Protein AF-A0A251VPJ5-F1 (afdb_monomer)

Organism: Helianthus annuus (NCBI:txid4232)

InterPro domains:
  IPR052611 Plant receptor-like kinase with LysM domain-containing protein [PTHR45927] (8-162)
  IPR056561 NFP/LYK4/5, first LysM domain [PF23446] (47-104)
  IPR056562 LYK3/4/5, second LysM domain [PF23472] (108-148)

Secondary structure (DSSP, 8-state):
--HHHHHSSSS-------SS----S-TT--S--TTSS-B---SS--EEEEEEEEEPBTTB-SHHHHHHHHT--HHHHHHHHT-S-TT--PPTT-EEEEEEEEEEETTEEE-----PPPTT--HHHIIIIISTTSS-HHHHHHHTS-S------------SB-

Nearest PDB structures (foldseek):
  7au7-assembly1_A  TM=8.438E-01  e=1.217E-07  Medicago truncatula
  7bax-assembly1_A  TM=8.272E-01  e=3.073E-06  Lotus japonicus
  7vs7-assembly1_A  TM=7.011E-01  e=5.286E-02  Oryza sativa Japonica Group
  8rhi-assembly1_A  TM=7.133E-01  e=1.924E-01  Pseudomonas aeruginosa
  4rny-assembly1_A  TM=4.269E-01  e=6.292E+00  Helicobacter pylori 26695

Sequence (162 aa):
MIYIWFLFFVTSIYSTNGQAFYDPTSCRKDGDAPGTRYTCTNNTKISCPSFLIFRANPRFLTISAISALFGFPTDDLLRLNNIVSPLETLFVDREVFVPVRCSCSDGFFQTRFNYTITENTTVSEIACGVFGGLVKTITLLEENQHQEVVKISSNKTCPRRC

Foldseek 3Di:
DPVVVVVVVVPDPPPDDAPADADPDALADDDDDGRLFAFDDDPDWDKDKAKAWFFAAPQRQFLLSVCVQQVHDSVVQCVVLVHDDRPDGHDGRPTGIDIFTFTDDQRGTDGDGDDDDDPPQDLSCCCCVVRVPSHHSNRSCVVVVDDDHDDDDDDDDPHNHD

Structure (mmCIF, N/CA/C/O backbone):
data_AF-A0A251VPJ5-F1
#
_entry.id   AF-A0A251VPJ5-F1
#
loop_
_atom_site.group_PDB
_atom_site.id
_atom_site.type_symbol
_atom_site.label_atom_id
_atom_site.label_alt_id
_atom_site.label_comp_id
_atom_site.label_asym_id
_atom_site.label_entity_id
_atom_site.label_seq_id
_atom_site.pdbx_PDB_ins_code
_atom_site.Cartn_x
_atom_site.Cartn_y
_atom_site.Cartn_z
_atom_site.occupancy
_atom_site.B_iso_or_equiv
_atom_site.auth_seq_id
_atom_site.auth_comp_id
_atom_site.auth_asym_id
_atom_site.auth_atom_id
_atom_site.pdbx_PDB_model_num
ATOM 1 N N . MET A 1 1 ? -20.402 -49.702 -20.137 1.00 55.28 1 MET A N 1
ATOM 2 C CA . MET A 1 1 ? -20.681 -48.254 -19.998 1.00 55.28 1 MET A CA 1
ATOM 3 C C . MET A 1 1 ? -20.145 -47.718 -18.665 1.00 55.28 1 MET A C 1
ATOM 5 O O . MET A 1 1 ? -20.918 -47.275 -17.835 1.00 55.28 1 MET A O 1
ATOM 9 N N . ILE A 1 2 ? -18.827 -47.786 -18.436 1.00 56.09 2 ILE A N 1
ATOM 10 C CA . ILE A 1 2 ? -18.187 -47.316 -17.183 1.00 56.09 2 ILE A CA 1
ATOM 11 C C . ILE A 1 2 ? -16.874 -46.557 -17.460 1.00 56.09 2 ILE A C 1
ATOM 13 O O . ILE A 1 2 ? -16.529 -45.631 -16.738 1.00 56.09 2 ILE A O 1
ATOM 17 N N . TYR A 1 3 ? -16.202 -46.846 -18.579 1.00 52.84 3 TYR A N 1
ATOM 18 C CA . TYR A 1 3 ? -14.943 -46.193 -18.962 1.00 52.84 3 TYR A CA 1
ATOM 19 C C . TYR A 1 3 ? -15.082 -44.740 -19.450 1.00 52.84 3 TYR A C 1
ATOM 21 O O . TYR A 1 3 ? -14.110 -43.994 -19.412 1.00 52.84 3 TYR A O 1
ATOM 29 N N . ILE A 1 4 ? -16.279 -44.303 -19.861 1.00 54.31 4 ILE A N 1
ATOM 30 C CA . ILE A 1 4 ? -16.508 -42.920 -20.328 1.00 54.31 4 ILE A CA 1
ATOM 31 C C . ILE A 1 4 ? -16.582 -41.932 -19.147 1.00 54.31 4 ILE A C 1
ATOM 33 O O . ILE A 1 4 ? -16.247 -40.763 -19.302 1.00 54.31 4 ILE A O 1
ATOM 37 N N . TRP A 1 5 ? -16.928 -42.405 -17.944 1.00 50.94 5 TRP A N 1
ATOM 38 C CA . TRP A 1 5 ? -16.958 -41.573 -16.733 1.00 50.94 5 TRP A CA 1
ATOM 39 C C . TRP A 1 5 ? -15.564 -41.283 -16.156 1.00 50.94 5 TRP A C 1
ATOM 41 O O . TRP A 1 5 ? -15.380 -40.265 -15.496 1.00 50.94 5 TRP A O 1
ATOM 51 N N . PHE A 1 6 ? -14.563 -42.119 -16.451 1.00 49.84 6 PHE A N 1
ATOM 52 C CA . PHE A 1 6 ? -13.187 -41.896 -15.991 1.00 49.84 6 PHE A CA 1
ATOM 53 C C . PHE A 1 6 ? -12.452 -40.807 -16.785 1.00 49.84 6 PHE A C 1
ATOM 55 O O . PHE A 1 6 ? -11.570 -40.151 -16.240 1.00 49.84 6 PHE A O 1
ATOM 62 N N . LEU A 1 7 ? -12.831 -40.559 -18.044 1.00 50.09 7 LEU A N 1
ATOM 63 C CA . LEU A 1 7 ? -12.204 -39.524 -18.880 1.00 50.09 7 LEU A CA 1
ATOM 64 C C . LEU A 1 7 ? -12.619 -38.097 -18.488 1.00 50.09 7 LEU A C 1
ATOM 66 O O . LEU A 1 7 ? -11.852 -37.166 -18.708 1.00 50.09 7 LEU A O 1
ATOM 70 N N . PHE A 1 8 ? -13.780 -37.923 -17.851 1.00 50.53 8 PHE A N 1
ATOM 71 C CA . PHE A 1 8 ? -14.251 -36.610 -17.394 1.00 50.53 8 PHE A CA 1
ATOM 72 C C . PHE A 1 8 ? -13.600 -36.140 -16.085 1.00 50.53 8 PHE A C 1
ATOM 74 O O . PHE A 1 8 ? -13.608 -34.947 -15.796 1.00 50.53 8 PHE A O 1
ATOM 81 N N . PHE A 1 9 ? -13.003 -37.049 -15.307 1.00 48.75 9 PHE A N 1
ATOM 82 C CA . PHE A 1 9 ? -12.345 -36.709 -14.039 1.00 48.75 9 PHE A CA 1
ATOM 83 C C . PHE A 1 9 ? -10.882 -36.260 -14.205 1.00 48.75 9 PHE A C 1
ATOM 85 O O . PHE A 1 9 ? -10.291 -35.739 -13.263 1.00 48.75 9 PHE A O 1
ATOM 92 N N . VAL A 1 10 ? -10.288 -36.448 -15.392 1.00 54.56 10 VAL A N 1
ATOM 93 C CA . VAL A 1 10 ? -8.860 -36.166 -15.649 1.00 54.56 10 VAL A CA 1
ATOM 94 C C . VAL A 1 10 ? -8.634 -34.763 -16.229 1.00 54.56 10 VAL A C 1
ATOM 96 O O . VAL A 1 10 ? -7.541 -34.211 -16.130 1.00 54.56 10 VAL A O 1
ATOM 99 N N . THR A 1 11 ? -9.665 -34.124 -16.780 1.00 56.41 11 THR A N 1
ATOM 100 C CA . THR A 1 11 ? -9.564 -32.776 -17.350 1.00 56.41 11 THR A CA 1
ATOM 101 C C . THR A 1 11 ? -10.247 -31.771 -16.434 1.00 56.41 11 THR A C 1
ATOM 103 O O . THR A 1 11 ? -11.461 -31.627 -16.533 1.00 56.41 11 THR A O 1
ATOM 106 N N . SER A 1 12 ? -9.498 -31.107 -15.542 1.00 50.44 12 SER A N 1
ATOM 107 C CA . SER A 1 12 ? -9.719 -29.702 -15.100 1.00 50.44 12 SER A CA 1
ATOM 108 C C . SER A 1 12 ? -8.915 -29.294 -13.851 1.00 50.44 12 SER A C 1
ATOM 110 O O . SER A 1 12 ? -9.332 -28.400 -13.122 1.00 50.44 12 SER A O 1
ATOM 112 N N . ILE A 1 13 ? -7.727 -29.857 -13.600 1.00 56.28 13 ILE A N 1
ATOM 113 C CA . ILE A 1 13 ? -6.753 -29.164 -12.734 1.00 56.28 13 ILE A CA 1
ATOM 114 C C . ILE A 1 13 ? -5.943 -28.219 -13.626 1.00 56.28 13 ILE A C 1
ATOM 116 O O . ILE A 1 13 ? -4.763 -28.427 -13.892 1.00 56.28 13 ILE A O 1
ATOM 120 N N . TYR A 1 14 ? -6.609 -27.203 -14.177 1.00 54.06 14 TYR A N 1
ATOM 121 C CA . TYR A 1 14 ? -5.899 -26.084 -14.781 1.00 54.06 14 TYR A CA 1
ATOM 122 C C . TYR A 1 14 ? -5.387 -25.214 -13.638 1.00 54.06 14 TYR A C 1
ATOM 124 O O . TYR A 1 14 ? -6.167 -24.534 -12.973 1.00 54.06 14 TYR A O 1
ATOM 132 N N . SER A 1 15 ? -4.080 -25.249 -13.388 1.00 48.22 15 SER A N 1
ATOM 133 C CA . SER A 1 15 ? -3.440 -24.303 -12.478 1.00 48.22 15 SER A CA 1
ATOM 134 C C . SER A 1 15 ? -3.662 -22.890 -13.011 1.00 48.22 15 SER A C 1
ATOM 136 O O . SER A 1 15 ? -3.117 -22.508 -14.047 1.00 48.22 15 SER A O 1
ATOM 138 N N . THR A 1 16 ? -4.476 -22.101 -12.316 1.00 52.34 16 THR A N 1
ATOM 139 C CA . THR A 1 16 ? -4.590 -20.671 -12.586 1.00 52.34 16 THR A CA 1
ATOM 140 C C . THR A 1 16 ? -3.337 -20.003 -12.035 1.00 52.34 16 THR A C 1
ATOM 142 O O . THR A 1 16 ? -3.224 -19.786 -10.829 1.00 52.34 16 THR A O 1
ATOM 145 N N . ASN A 1 17 ? -2.366 -19.711 -12.897 1.00 52.12 17 ASN A N 1
ATOM 146 C CA . ASN A 1 17 ? -1.244 -18.867 -12.500 1.00 52.12 17 ASN A CA 1
ATOM 147 C C . ASN A 1 17 ? -1.758 -17.448 -12.218 1.00 52.12 17 ASN A C 1
ATOM 149 O O . ASN A 1 17 ? -2.672 -16.962 -12.891 1.00 52.12 17 ASN A O 1
ATOM 153 N N . GLY A 1 18 ? -1.181 -16.788 -11.210 1.00 53.41 18 GLY A N 1
ATOM 154 C CA . GLY A 1 18 ? -1.452 -15.376 -10.957 1.00 53.41 18 GLY A CA 1
ATOM 155 C C . GLY A 1 18 ? -1.151 -14.542 -12.205 1.00 53.41 18 GLY A C 1
ATOM 156 O O . GLY A 1 18 ? -0.220 -14.846 -12.947 1.00 53.41 18 GLY A O 1
ATOM 157 N N . GLN A 1 19 ? -1.942 -13.491 -12.442 1.00 59.72 19 GLN A N 1
ATOM 158 C CA . GLN A 1 19 ? -1.783 -12.624 -13.621 1.00 59.72 19 GLN A CA 1
ATOM 159 C C . GLN A 1 19 ? -0.415 -11.915 -13.667 1.00 59.72 19 GLN A C 1
ATOM 161 O O . GLN A 1 19 ? -0.016 -11.449 -14.729 1.00 59.72 19 GLN A O 1
ATOM 166 N N . ALA A 1 20 ? 0.301 -11.851 -12.540 1.00 64.94 20 ALA A N 1
ATOM 167 C CA . ALA A 1 20 ? 1.660 -11.339 -12.445 1.00 64.94 20 ALA A CA 1
ATOM 168 C C . ALA A 1 20 ? 2.435 -12.042 -11.317 1.00 64.94 20 ALA A C 1
ATOM 170 O O . ALA A 1 20 ? 1.851 -12.477 -10.321 1.00 64.94 20 ALA A O 1
ATOM 171 N N . PHE A 1 21 ? 3.753 -12.134 -11.490 1.00 74.00 21 PHE A N 1
ATOM 172 C CA . PHE A 1 21 ? 4.697 -12.558 -10.457 1.00 74.00 21 PHE A CA 1
ATOM 173 C C . PHE A 1 21 ? 4.821 -11.450 -9.401 1.00 74.00 21 PHE A C 1
ATOM 175 O O . PHE A 1 21 ? 4.929 -10.283 -9.766 1.00 74.00 21 PHE A O 1
ATOM 182 N N . TYR A 1 22 ? 4.793 -11.809 -8.117 1.00 76.12 22 TYR A N 1
ATOM 183 C CA . TYR A 1 22 ? 4.992 -10.884 -6.998 1.00 76.12 22 TYR A CA 1
ATOM 184 C C . TYR A 1 22 ? 6.373 -11.121 -6.399 1.00 76.12 22 TYR A C 1
ATOM 186 O O . TYR A 1 22 ? 6.733 -12.277 -6.177 1.00 76.12 22 TYR A O 1
ATOM 194 N N . ASP A 1 23 ? 7.122 -10.057 -6.112 1.00 85.75 23 ASP A N 1
ATOM 195 C CA . ASP A 1 23 ? 8.425 -10.179 -5.462 1.00 85.75 23 ASP A CA 1
ATOM 196 C C . ASP A 1 23 ? 8.253 -10.521 -3.965 1.00 85.75 23 ASP A C 1
ATOM 198 O O . ASP A 1 23 ? 7.876 -9.650 -3.174 1.00 85.75 23 ASP A O 1
ATOM 202 N N . PRO A 1 24 ? 8.572 -11.759 -3.529 1.00 85.75 24 PRO A N 1
ATOM 203 C CA . PRO A 1 24 ? 8.371 -12.188 -2.148 1.00 85.75 24 PRO A CA 1
ATOM 204 C C . PRO A 1 24 ? 9.436 -11.638 -1.189 1.00 85.75 24 PRO A C 1
ATOM 206 O O . PRO A 1 24 ? 9.381 -11.900 0.012 1.00 85.75 24 PRO A O 1
ATOM 209 N N . THR A 1 25 ? 10.453 -10.938 -1.696 1.00 88.62 25 THR A N 1
ATOM 210 C CA . THR A 1 25 ? 11.521 -10.405 -0.856 1.00 88.62 25 THR A CA 1
ATOM 211 C C . THR A 1 25 ? 11.028 -9.239 -0.005 1.00 88.62 25 THR A C 1
ATOM 213 O O . THR A 1 25 ? 10.039 -8.577 -0.320 1.00 88.62 25 THR A O 1
ATOM 216 N N . SER A 1 26 ? 11.746 -8.970 1.087 1.00 90.19 26 SER A N 1
ATOM 217 C CA . SER A 1 26 ? 11.431 -7.867 1.995 1.00 90.19 26 SER A CA 1
ATOM 218 C C . SER A 1 26 ? 11.240 -6.543 1.248 1.00 90.19 26 SER A C 1
ATOM 220 O O . SER A 1 26 ? 12.006 -6.211 0.345 1.00 90.19 26 SER A O 1
ATOM 222 N N . CYS A 1 27 ? 10.266 -5.747 1.684 1.00 89.38 27 CYS A N 1
ATOM 223 C CA . CYS A 1 27 ? 10.067 -4.363 1.243 1.00 89.38 27 CYS A CA 1
ATOM 224 C C . CYS A 1 27 ? 11.287 -3.466 1.514 1.00 89.38 27 CYS A C 1
ATOM 226 O O . CYS A 1 27 ? 11.436 -2.440 0.856 1.00 89.38 27 CYS A O 1
ATOM 228 N N . ARG A 1 28 ? 12.175 -3.868 2.442 1.00 91.94 28 ARG A N 1
ATOM 229 C CA . ARG A 1 28 ? 13.444 -3.185 2.742 1.00 91.94 28 ARG A CA 1
ATOM 230 C C . ARG A 1 28 ? 14.560 -3.503 1.755 1.00 91.94 28 ARG A C 1
ATOM 232 O O . ARG A 1 28 ? 15.589 -2.847 1.815 1.00 91.94 28 ARG A O 1
ATOM 239 N N . LYS A 1 29 ? 14.412 -4.560 0.954 1.00 85.19 29 LYS A N 1
ATOM 240 C CA . LYS A 1 29 ? 15.477 -5.022 0.071 1.00 85.19 29 LYS A CA 1
ATOM 241 C C . LYS A 1 29 ? 15.689 -3.998 -1.041 1.00 85.19 29 LYS A C 1
ATOM 243 O O . LYS A 1 29 ? 14.728 -3.583 -1.685 1.00 85.19 29 LYS A O 1
ATOM 248 N N . ASP A 1 30 ? 16.947 -3.634 -1.244 1.00 74.12 30 ASP A N 1
ATOM 249 C CA . ASP A 1 30 ? 17.358 -2.762 -2.336 1.00 74.12 30 ASP A CA 1
ATOM 250 C C . ASP A 1 30 ? 17.475 -3.543 -3.650 1.00 74.12 30 ASP A C 1
ATOM 252 O O . ASP A 1 30 ? 17.772 -4.744 -3.663 1.00 74.12 30 ASP A O 1
ATOM 256 N N . GLY A 1 31 ? 17.281 -2.826 -4.757 1.00 76.19 31 GLY A N 1
ATOM 257 C CA . GLY A 1 31 ? 17.344 -3.362 -6.112 1.00 76.19 31 GLY A CA 1
ATOM 258 C C . GLY A 1 31 ? 15.979 -3.762 -6.665 1.00 76.19 31 GLY A C 1
ATOM 259 O O . GLY A 1 31 ? 15.107 -4.253 -5.947 1.00 76.19 31 GLY A O 1
ATOM 260 N N . ASP A 1 32 ? 15.804 -3.537 -7.964 1.00 72.19 32 ASP A N 1
ATOM 261 C CA . ASP A 1 32 ? 14.607 -3.966 -8.673 1.00 72.19 32 ASP A CA 1
ATOM 262 C C . ASP A 1 32 ? 14.663 -5.476 -8.944 1.00 72.19 32 ASP A C 1
ATOM 264 O O . ASP A 1 32 ? 15.719 -6.054 -9.223 1.00 72.19 32 ASP A O 1
ATOM 268 N N . ALA A 1 33 ? 13.513 -6.125 -8.849 1.00 78.88 33 ALA A N 1
ATOM 269 C CA . ALA A 1 33 ? 13.353 -7.548 -9.083 1.00 78.88 33 ALA A CA 1
ATOM 270 C C . ALA A 1 33 ? 12.022 -7.775 -9.805 1.00 78.88 33 ALA A C 1
ATOM 272 O O . ALA A 1 33 ? 11.094 -6.970 -9.668 1.00 78.88 33 ALA A O 1
ATOM 273 N N . PRO A 1 34 ? 11.884 -8.870 -10.573 1.00 80.44 34 PRO A N 1
ATOM 274 C CA . PRO A 1 34 ? 10.599 -9.212 -11.161 1.00 80.44 34 PRO A CA 1
ATOM 275 C C . PRO A 1 34 ? 9.508 -9.202 -10.085 1.00 80.44 34 PRO A C 1
ATOM 277 O O . PRO A 1 34 ? 9.676 -9.808 -9.031 1.00 80.44 34 PRO A O 1
ATOM 280 N N . GLY A 1 35 ? 8.399 -8.508 -10.341 1.00 79.88 35 GLY A N 1
ATOM 281 C CA . GLY A 1 35 ? 7.277 -8.432 -9.403 1.00 79.88 35 GLY A CA 1
ATOM 282 C C . GLY A 1 35 ? 7.388 -7.381 -8.297 1.00 79.88 35 GLY A C 1
ATOM 283 O O . GLY A 1 35 ? 6.489 -7.329 -7.460 1.00 79.88 35 GLY A O 1
ATOM 284 N N . THR A 1 36 ? 8.427 -6.537 -8.290 1.00 83.62 36 THR A N 1
ATOM 285 C CA . THR A 1 36 ? 8.486 -5.333 -7.435 1.00 83.62 36 THR A CA 1
ATOM 286 C C . THR A 1 36 ? 7.431 -4.302 -7.837 1.00 83.62 36 THR A C 1
ATOM 288 O O . THR A 1 36 ? 6.869 -3.625 -6.980 1.00 83.62 36 THR A O 1
ATOM 291 N N . ARG A 1 37 ? 7.130 -4.206 -9.138 1.00 85.12 37 ARG A N 1
ATOM 292 C CA . ARG A 1 37 ? 6.094 -3.343 -9.719 1.00 85.12 37 ARG A CA 1
ATOM 293 C C . ARG A 1 37 ? 5.299 -4.103 -10.775 1.00 85.12 37 ARG A C 1
ATOM 295 O O . ARG A 1 37 ? 5.833 -4.978 -11.460 1.00 85.12 37 ARG A O 1
ATOM 302 N N . TYR A 1 38 ? 4.036 -3.731 -10.954 1.00 82.44 38 TYR A N 1
ATOM 303 C CA . TYR A 1 38 ? 3.218 -4.234 -12.056 1.00 82.44 38 TYR A CA 1
ATOM 304 C C . TYR A 1 38 ? 3.589 -3.509 -13.347 1.00 82.44 38 TYR A C 1
ATOM 306 O O . TYR A 1 38 ? 3.484 -2.290 -13.425 1.00 82.44 38 TYR A O 1
ATOM 314 N N . THR A 1 39 ? 4.011 -4.244 -14.372 1.00 81.00 39 THR A N 1
ATOM 315 C CA . THR A 1 39 ? 4.426 -3.661 -15.653 1.00 81.00 39 THR A CA 1
ATOM 316 C C . THR A 1 39 ? 3.239 -3.420 -16.587 1.00 81.00 39 THR A C 1
ATOM 318 O O . THR A 1 39 ? 2.219 -4.109 -16.528 1.00 81.00 39 THR A O 1
ATOM 321 N N . CYS A 1 40 ? 3.362 -2.431 -17.471 1.00 78.81 40 CYS A N 1
ATOM 322 C CA . CYS A 1 40 ? 2.345 -2.077 -18.456 1.00 78.81 40 CYS A CA 1
ATOM 323 C C . CYS A 1 40 ? 2.952 -1.640 -19.795 1.00 78.81 40 CYS A C 1
ATOM 325 O O . CYS A 1 40 ? 4.081 -1.159 -19.873 1.00 78.81 40 CYS A O 1
ATOM 327 N N . THR A 1 41 ? 2.172 -1.778 -20.872 1.00 68.31 41 THR A N 1
ATOM 328 C CA . THR A 1 41 ? 2.526 -1.298 -22.214 1.00 68.31 41 THR A CA 1
ATOM 329 C C . THR A 1 41 ? 1.628 -0.160 -22.682 1.00 68.31 41 THR A C 1
ATOM 331 O O . THR A 1 41 ? 0.408 -0.301 -22.637 1.00 68.31 41 THR A O 1
ATOM 334 N N . ASN A 1 42 ? 2.254 0.871 -23.271 1.00 62.31 42 ASN A N 1
ATOM 335 C CA . ASN A 1 42 ? 1.713 1.932 -24.145 1.00 62.31 42 ASN A CA 1
ATOM 336 C C . ASN A 1 42 ? 1.643 3.362 -23.554 1.00 62.31 42 ASN A C 1
ATOM 338 O O . ASN A 1 42 ? 1.232 3.571 -22.420 1.00 62.31 42 ASN A O 1
ATOM 342 N N . ASN A 1 43 ? 1.956 4.340 -24.422 1.00 50.34 43 ASN A N 1
ATOM 343 C CA . ASN A 1 43 ? 1.836 5.805 -24.291 1.00 50.34 43 ASN A CA 1
ATOM 344 C C . ASN A 1 43 ? 0.381 6.306 -24.161 1.00 50.34 43 ASN A C 1
ATOM 346 O O . ASN A 1 43 ? 0.125 7.509 -24.095 1.00 50.34 43 ASN A O 1
ATOM 350 N N . THR A 1 44 ? -0.599 5.406 -24.180 1.00 53.88 44 THR A N 1
ATOM 351 C CA . THR A 1 44 ? -1.992 5.737 -23.886 1.00 53.88 44 THR A CA 1
ATOM 352 C C . THR A 1 44 ? -2.188 5.701 -22.380 1.00 53.88 44 THR A C 1
ATOM 354 O O . THR A 1 44 ? -1.844 4.698 -21.763 1.00 53.88 44 THR A O 1
ATOM 357 N N . LYS A 1 45 ? -2.782 6.755 -21.805 1.00 64.44 45 LYS A N 1
ATOM 358 C CA . LYS A 1 45 ? -3.181 6.845 -20.389 1.00 64.44 45 LYS A CA 1
ATOM 359 C C . LYS A 1 45 ? -4.226 5.770 -20.043 1.00 64.44 45 LYS A C 1
ATOM 361 O O . LYS A 1 45 ? -5.407 6.068 -19.883 1.00 64.44 45 LYS A O 1
ATOM 366 N N . ILE A 1 46 ? -3.811 4.506 -19.977 1.00 77.12 46 ILE A N 1
ATOM 367 C CA . ILE A 1 46 ? -4.645 3.395 -19.529 1.00 77.12 46 ILE A CA 1
ATOM 368 C C . ILE A 1 46 ? -4.856 3.621 -18.040 1.00 77.12 46 ILE A C 1
ATOM 370 O O . ILE A 1 46 ? -3.915 3.521 -17.257 1.00 77.12 46 ILE A O 1
ATOM 374 N N . SER A 1 47 ? -6.087 3.965 -17.674 1.00 83.25 47 SER A N 1
ATOM 375 C CA . SER A 1 47 ? -6.544 4.044 -16.293 1.00 83.25 47 SER A CA 1
ATOM 376 C C . SER A 1 47 ? -7.685 3.061 -16.113 1.00 83.25 47 SER A C 1
ATOM 378 O O . SER A 1 47 ? -8.668 3.112 -16.855 1.00 83.25 47 SER A O 1
ATOM 380 N N . CYS A 1 48 ? -7.569 2.184 -15.124 1.00 85.06 48 CYS A N 1
ATOM 381 C CA . CYS A 1 48 ? -8.600 1.210 -14.814 1.00 85.06 48 CYS A CA 1
ATOM 382 C C . CYS A 1 48 ? -8.919 1.185 -13.312 1.00 85.06 48 CYS A C 1
ATOM 384 O O . CYS A 1 48 ? -8.032 1.427 -12.487 1.00 85.06 48 CYS A O 1
ATOM 386 N N . PRO A 1 49 ? -10.186 0.917 -12.945 1.00 88.38 49 PRO A N 1
ATOM 387 C CA . PRO A 1 49 ? -10.537 0.579 -11.573 1.00 88.38 49 PRO A CA 1
ATOM 388 C C . PRO A 1 49 ? -9.794 -0.686 -11.146 1.00 88.38 49 PRO A C 1
ATOM 390 O O . PRO A 1 49 ? -9.772 -1.677 -11.876 1.00 88.38 49 PRO A O 1
ATOM 393 N N . SER A 1 50 ? -9.193 -0.635 -9.968 1.00 88.25 50 SER A N 1
ATOM 394 C CA . SER A 1 50 ? -8.450 -1.728 -9.354 1.00 88.25 50 SER A CA 1
ATOM 395 C C . SER A 1 50 ? -8.577 -1.615 -7.833 1.00 88.25 50 SER A C 1
ATOM 397 O O . SER A 1 50 ? -9.333 -0.780 -7.327 1.00 88.25 50 SER A O 1
ATOM 399 N N . PHE A 1 51 ? -7.863 -2.448 -7.091 1.00 89.94 51 PHE A N 1
ATOM 400 C CA . PHE A 1 51 ? -7.800 -2.355 -5.638 1.00 89.94 51 PHE A CA 1
ATOM 401 C C . PHE A 1 51 ? -6.397 -2.665 -5.129 1.00 89.94 51 PHE A C 1
ATOM 403 O O . PHE A 1 51 ? -5.716 -3.520 -5.692 1.00 89.94 51 PHE A O 1
ATOM 410 N N . LEU A 1 52 ? -6.012 -2.004 -4.040 1.00 91.69 52 LEU A N 1
ATOM 411 C CA . LEU A 1 52 ? -4.905 -2.431 -3.188 1.00 91.69 52 LEU A CA 1
ATOM 412 C C . LEU A 1 52 ? -5.448 -3.400 -2.141 1.00 91.69 52 LEU A C 1
ATOM 414 O O . LEU A 1 52 ? -6.591 -3.264 -1.695 1.00 91.69 52 LEU A O 1
ATOM 418 N N . ILE A 1 53 ? -4.614 -4.342 -1.711 1.00 93.31 53 ILE A N 1
ATOM 419 C CA . ILE A 1 53 ? -4.895 -5.189 -0.549 1.00 93.31 53 ILE A CA 1
ATOM 420 C C . ILE A 1 53 ? -3.989 -4.729 0.587 1.00 93.31 53 ILE A C 1
ATOM 422 O O . ILE A 1 53 ? -2.858 -5.192 0.721 1.00 93.31 53 ILE A O 1
ATOM 426 N N . PHE A 1 54 ? -4.477 -3.792 1.394 1.00 95.38 54 PHE A N 1
ATOM 427 C CA . PHE A 1 54 ? -3.751 -3.339 2.570 1.00 95.38 54 PHE A CA 1
ATOM 428 C C . PHE A 1 54 ? -3.934 -4.338 3.709 1.00 95.38 54 PHE A C 1
ATOM 430 O O . PHE A 1 54 ? -5.055 -4.732 4.019 1.00 95.38 54 PHE A O 1
ATOM 437 N N . ARG A 1 55 ? -2.842 -4.745 4.351 1.00 96.00 55 ARG A N 1
ATOM 438 C CA . ARG A 1 55 ? -2.900 -5.576 5.555 1.00 96.00 55 ARG A CA 1
ATOM 439 C C . ARG A 1 55 ? -2.860 -4.680 6.779 1.00 96.00 55 ARG A C 1
ATOM 441 O O . ARG A 1 55 ? -1.894 -3.939 6.963 1.00 96.00 55 ARG A O 1
ATOM 448 N N . ALA A 1 56 ? -3.911 -4.751 7.594 1.00 97.25 56 ALA A N 1
ATOM 449 C CA . ALA A 1 56 ? -3.996 -4.007 8.841 1.00 97.25 56 ALA A CA 1
ATOM 450 C C . ALA A 1 56 ? -2.752 -4.278 9.693 1.00 97.25 56 ALA A C 1
ATOM 452 O O . ALA A 1 56 ? -2.363 -5.424 9.915 1.00 97.25 56 ALA A O 1
ATOM 453 N N . ASN A 1 57 ? -2.114 -3.215 10.162 1.00 95.38 57 ASN A N 1
ATOM 454 C CA . ASN A 1 57 ? -0.881 -3.297 10.933 1.00 95.38 57 ASN A CA 1
ATOM 455 C C . ASN A 1 57 ? -1.030 -2.485 12.226 1.00 95.38 57 ASN A C 1
ATOM 457 O O . ASN A 1 57 ? -1.979 -1.708 12.335 1.00 95.38 57 ASN A O 1
ATOM 461 N N . PRO A 1 58 ? -0.116 -2.613 13.205 1.00 94.88 58 PRO A N 1
ATOM 462 C CA . PRO A 1 58 ? -0.262 -1.953 14.503 1.00 94.88 58 PRO A CA 1
ATOM 463 C C . PRO A 1 58 ? -0.458 -0.427 14.464 1.00 94.88 58 PRO A C 1
ATOM 465 O O . PRO A 1 58 ? -0.934 0.138 15.443 1.00 94.88 58 PRO A O 1
ATOM 468 N N . ARG A 1 59 ? -0.112 0.251 13.359 1.00 92.88 59 ARG A N 1
ATOM 469 C CA . ARG A 1 59 ? -0.351 1.693 13.173 1.00 92.88 59 ARG A CA 1
ATOM 470 C C . ARG A 1 59 ? -1.724 2.011 12.582 1.00 92.88 59 ARG A C 1
ATOM 472 O O . ARG A 1 59 ? -2.246 3.094 12.821 1.00 92.88 59 ARG A O 1
ATOM 479 N N . PHE A 1 60 ? -2.305 1.085 11.823 1.00 96.88 60 PHE A N 1
ATOM 480 C CA . PHE A 1 60 ? -3.545 1.271 11.071 1.00 96.88 60 PHE A CA 1
ATOM 481 C C . PHE A 1 60 ? -4.481 0.076 11.297 1.00 96.88 60 PHE A C 1
ATOM 483 O O . PHE A 1 60 ? -4.620 -0.801 10.444 1.00 96.88 60 PHE A O 1
ATOM 490 N N . LEU A 1 61 ? -5.115 0.047 12.474 1.00 97.56 61 LEU A N 1
ATOM 491 C CA . LEU A 1 61 ? -6.023 -1.024 12.911 1.00 97.56 61 LEU A CA 1
ATOM 492 C C . LEU A 1 61 ? -7.509 -0.679 12.757 1.00 97.56 61 LEU A C 1
ATOM 494 O O . LEU A 1 61 ? -8.342 -1.422 13.249 1.00 97.56 61 LEU A O 1
ATOM 498 N N . THR A 1 62 ? -7.879 0.435 12.128 1.00 98.38 62 THR A N 1
ATOM 499 C CA . THR A 1 62 ? -9.292 0.815 11.956 1.00 98.38 62 THR A CA 1
ATOM 500 C C . THR A 1 62 ? -9.550 1.280 10.533 1.00 98.38 62 THR A C 1
ATOM 502 O O . THR A 1 62 ? -8.653 1.811 9.872 1.00 98.38 62 THR A O 1
ATOM 505 N N . ILE A 1 63 ? -10.789 1.127 10.054 1.00 98.25 63 ILE A N 1
ATOM 506 C CA . ILE A 1 63 ? -11.156 1.614 8.719 1.00 98.25 63 ILE A CA 1
ATOM 507 C C . ILE A 1 63 ? -10.999 3.127 8.628 1.00 98.25 63 ILE A C 1
ATOM 509 O O . ILE A 1 63 ? -10.495 3.602 7.620 1.00 98.25 63 ILE A O 1
ATOM 513 N N . SER A 1 64 ? -11.305 3.880 9.688 1.00 98.19 64 SER A N 1
ATOM 514 C CA . SER A 1 64 ? -11.063 5.326 9.709 1.00 98.19 64 SER A CA 1
ATOM 515 C C . SER A 1 64 ? -9.587 5.682 9.494 1.00 98.19 64 SER A C 1
ATOM 517 O O . SER A 1 64 ? -9.294 6.608 8.739 1.00 98.19 64 SER A O 1
ATOM 519 N N . ALA A 1 65 ? -8.655 4.966 10.133 1.00 97.69 65 ALA A N 1
ATOM 520 C CA . ALA A 1 65 ? -7.222 5.232 9.994 1.00 97.69 65 ALA A CA 1
ATOM 521 C C . ALA A 1 65 ? -6.701 4.847 8.600 1.00 97.69 65 ALA A C 1
ATOM 523 O O . ALA A 1 65 ? -5.939 5.598 7.995 1.00 97.69 65 ALA A O 1
ATOM 524 N N . ILE A 1 66 ? -7.147 3.706 8.066 1.00 97.75 66 ILE A N 1
ATOM 525 C CA . ILE A 1 66 ? -6.790 3.251 6.713 1.00 97.75 66 ILE A CA 1
ATOM 526 C C . ILE A 1 66 ? -7.366 4.206 5.657 1.00 97.75 66 ILE A C 1
ATOM 528 O O . ILE A 1 66 ? -6.677 4.580 4.711 1.00 97.75 66 ILE A O 1
ATOM 532 N N . SER A 1 67 ? -8.604 4.664 5.844 1.00 96.88 67 SER A N 1
ATOM 533 C CA . SER A 1 67 ? -9.248 5.638 4.961 1.00 96.88 67 SER A CA 1
ATOM 534 C C . SER A 1 67 ? -8.487 6.960 4.931 1.00 96.88 67 SER A C 1
ATOM 536 O O . SER A 1 67 ? -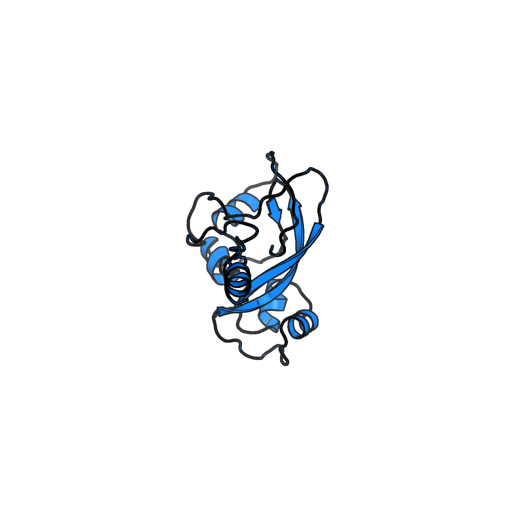8.272 7.513 3.855 1.00 96.88 67 SER A O 1
ATOM 538 N N . ALA A 1 68 ? -8.019 7.434 6.091 1.00 95.75 68 ALA A N 1
ATOM 539 C CA . ALA A 1 68 ? -7.184 8.627 6.187 1.00 95.75 68 ALA A CA 1
ATOM 540 C C . ALA A 1 68 ? -5.815 8.442 5.507 1.00 95.75 68 ALA A C 1
ATOM 542 O O . ALA A 1 68 ? -5.363 9.354 4.821 1.00 95.75 68 ALA A O 1
ATOM 543 N N . LEU A 1 69 ? -5.185 7.265 5.640 1.00 94.38 69 LEU A N 1
ATOM 544 C CA . LEU A 1 69 ? -3.898 6.956 5.004 1.00 94.38 69 LEU A CA 1
ATOM 545 C C . LEU A 1 69 ? -3.968 7.040 3.472 1.00 94.38 69 LEU A C 1
ATOM 547 O O . LEU A 1 69 ? -3.058 7.568 2.839 1.00 94.38 69 LEU A O 1
ATOM 551 N N . PHE A 1 70 ? -5.043 6.521 2.879 1.00 93.44 70 PHE A N 1
ATOM 552 C CA . PHE A 1 70 ? -5.206 6.471 1.424 1.00 93.44 70 PHE A CA 1
ATOM 553 C C . PHE A 1 70 ? -6.067 7.611 0.852 1.00 93.44 70 PHE A C 1
ATOM 555 O O . PHE A 1 70 ? -6.218 7.705 -0.365 1.00 93.44 70 PHE A O 1
ATOM 562 N N . GLY A 1 71 ? -6.615 8.486 1.701 1.00 91.75 71 GLY A N 1
ATOM 563 C CA . GLY A 1 71 ? -7.417 9.641 1.288 1.00 91.75 71 GLY A CA 1
ATOM 564 C C . GLY A 1 71 ? -8.795 9.289 0.717 1.00 91.75 71 GLY A C 1
ATOM 565 O O . GLY A 1 71 ? -9.279 9.985 -0.174 1.00 91.75 71 GLY A O 1
ATOM 566 N N . PHE A 1 72 ? -9.425 8.216 1.202 1.00 91.62 72 PHE A N 1
ATOM 567 C CA . PHE A 1 72 ? -10.753 7.786 0.748 1.00 91.62 72 PHE A CA 1
ATOM 568 C C . PHE A 1 72 ? -11.871 8.160 1.732 1.00 91.62 72 PHE A C 1
ATOM 570 O O . PHE A 1 72 ? -11.601 8.387 2.915 1.00 91.62 72 PHE A O 1
ATOM 577 N N . PRO A 1 73 ? -13.140 8.192 1.281 1.00 95.81 73 PRO A N 1
ATOM 578 C CA . PRO A 1 73 ? -14.291 8.266 2.174 1.00 95.81 73 PRO A CA 1
ATOM 579 C C . PRO A 1 73 ? -14.433 6.990 3.013 1.00 95.81 73 PRO A C 1
ATOM 581 O O . PRO A 1 73 ? -14.495 5.881 2.478 1.00 95.81 73 PRO A O 1
ATOM 584 N N . THR A 1 74 ? -14.546 7.151 4.330 1.00 97.62 74 THR A N 1
ATOM 585 C CA . THR A 1 74 ? -14.646 6.032 5.279 1.00 97.62 74 THR A CA 1
ATOM 586 C C . THR A 1 74 ? -15.829 5.108 4.971 1.00 97.62 74 THR A C 1
ATOM 588 O O . THR A 1 74 ? -15.673 3.889 5.009 1.00 97.62 74 THR A O 1
ATOM 591 N N . ASP A 1 75 ? -16.984 5.664 4.593 1.00 97.44 75 ASP A N 1
ATOM 592 C CA . ASP A 1 75 ? -18.200 4.896 4.285 1.00 97.44 75 ASP A CA 1
ATOM 593 C C . ASP A 1 75 ? -18.049 3.992 3.052 1.00 97.44 75 ASP A C 1
ATOM 595 O O . ASP A 1 75 ? -18.621 2.897 3.001 1.00 97.44 75 ASP A O 1
ATOM 599 N N . ASP A 1 76 ? -17.248 4.411 2.066 1.00 95.75 76 ASP A N 1
ATOM 600 C CA . ASP A 1 76 ? -16.948 3.587 0.895 1.00 95.75 76 ASP A CA 1
ATOM 601 C C . ASP A 1 76 ? -16.090 2.382 1.280 1.00 95.75 76 ASP A C 1
ATOM 603 O O . ASP A 1 76 ? -16.372 1.262 0.845 1.00 95.75 76 ASP A O 1
ATOM 607 N N . LEU A 1 77 ? -15.088 2.582 2.144 1.00 97.31 77 LEU A N 1
ATOM 608 C CA . LEU A 1 77 ? -14.254 1.488 2.642 1.00 97.31 77 LEU A CA 1
ATOM 609 C C . LEU A 1 77 ? -15.040 0.544 3.556 1.00 97.31 77 LEU A C 1
ATOM 611 O O . LEU A 1 77 ? -14.855 -0.668 3.445 1.00 97.31 77 LEU A O 1
ATOM 615 N N . LEU A 1 78 ? -15.924 1.061 4.416 1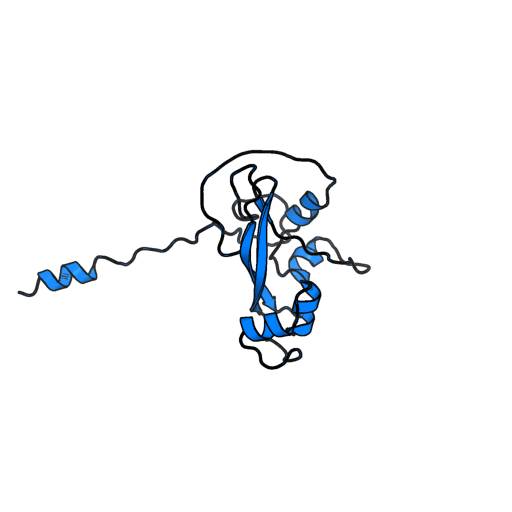.00 98.06 78 LEU A N 1
ATOM 616 C CA . LEU A 1 78 ? -16.794 0.246 5.273 1.00 98.06 78 LEU A CA 1
ATOM 617 C C . LEU A 1 78 ? -17.660 -0.700 4.438 1.00 98.06 78 LEU A C 1
ATOM 619 O O . LEU A 1 78 ? -17.641 -1.915 4.651 1.00 98.06 78 LEU A O 1
ATOM 623 N N . ARG A 1 79 ? -18.357 -0.152 3.434 1.00 97.44 79 ARG A N 1
ATOM 624 C CA . ARG A 1 79 ? -19.200 -0.929 2.517 1.00 97.44 79 ARG A CA 1
ATOM 625 C C . ARG A 1 79 ? -18.401 -1.945 1.709 1.00 97.44 79 ARG A C 1
ATOM 627 O O . ARG A 1 79 ? -18.831 -3.087 1.597 1.00 97.44 79 ARG A O 1
ATOM 634 N N . LEU A 1 80 ? -17.255 -1.549 1.151 1.00 96.88 80 LEU A N 1
ATOM 635 C CA . LEU A 1 80 ? -16.430 -2.438 0.327 1.00 96.88 80 LEU A CA 1
ATOM 636 C C . LEU A 1 80 ? -15.868 -3.624 1.126 1.00 96.88 80 LEU A C 1
ATOM 638 O O . LEU A 1 80 ? -15.718 -4.714 0.580 1.00 96.88 80 LEU A O 1
ATOM 642 N N . ASN A 1 81 ? -15.571 -3.417 2.410 1.00 97.25 81 ASN A N 1
ATOM 643 C CA . ASN A 1 81 ? -14.926 -4.410 3.270 1.00 97.25 81 ASN A CA 1
ATOM 644 C C . ASN A 1 81 ? -15.890 -5.144 4.214 1.00 97.25 81 ASN A C 1
ATOM 646 O O . ASN A 1 81 ? -15.435 -5.946 5.032 1.00 97.25 81 ASN A O 1
ATOM 650 N N . ASN A 1 82 ? -17.201 -4.893 4.103 1.00 97.38 82 ASN A N 1
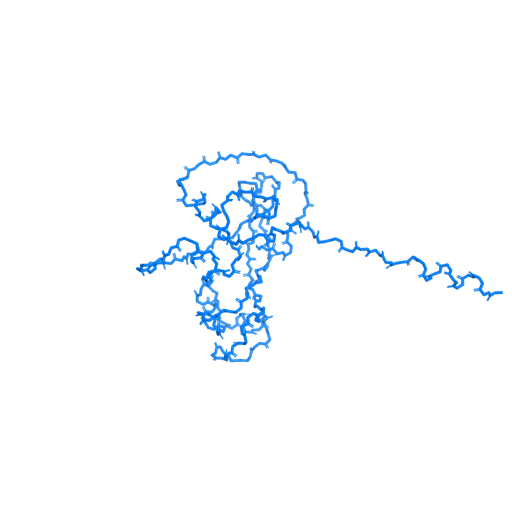ATOM 651 C CA . ASN A 1 82 ? -18.239 -5.441 4.984 1.00 97.38 82 ASN A CA 1
ATOM 652 C C . ASN A 1 82 ? -17.933 -5.207 6.475 1.00 97.38 82 ASN A C 1
ATOM 654 O O . ASN A 1 82 ? -17.976 -6.132 7.286 1.00 97.38 82 ASN A O 1
ATOM 658 N N . ILE A 1 83 ? -17.580 -3.970 6.830 1.00 97.19 83 ILE A N 1
ATOM 659 C CA . ILE A 1 83 ? -17.304 -3.547 8.209 1.00 97.19 83 ILE A CA 1
ATOM 660 C C . ILE A 1 83 ? -18.371 -2.550 8.629 1.00 97.19 83 ILE A C 1
ATOM 662 O O . ILE A 1 83 ? -18.759 -1.685 7.848 1.00 97.19 83 ILE A O 1
ATOM 666 N N . VAL A 1 84 ? -18.853 -2.681 9.863 1.00 96.38 84 VAL A N 1
ATOM 667 C CA . VAL A 1 84 ? -19.973 -1.874 10.359 1.00 96.38 84 VAL A CA 1
ATOM 668 C C . VAL A 1 84 ? -19.485 -0.568 10.974 1.00 96.38 84 VAL A C 1
ATOM 670 O O . VAL A 1 84 ? -20.068 0.482 10.722 1.00 96.38 84 VAL A O 1
ATOM 673 N N . SER A 1 85 ? -18.421 -0.620 11.782 1.00 97.56 85 SER A N 1
ATOM 674 C CA . SER A 1 85 ? -17.940 0.544 12.527 1.00 97.56 85 SER A CA 1
ATOM 675 C C . SER A 1 85 ? -16.584 1.038 12.012 1.00 97.56 85 SER A C 1
ATOM 677 O O . SER A 1 85 ? -15.647 0.248 11.887 1.00 97.56 85 SER A O 1
ATOM 67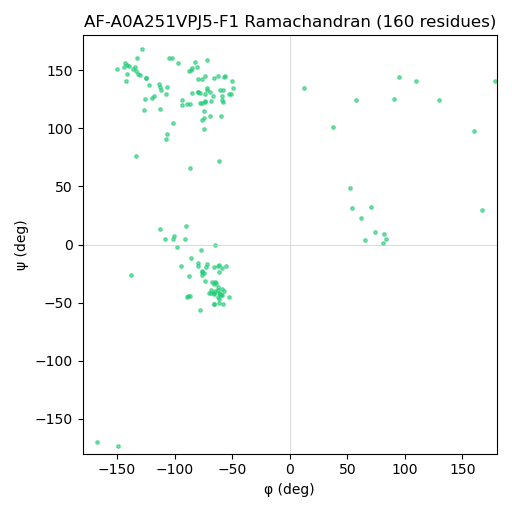9 N N . PRO A 1 86 ? -16.418 2.355 11.783 1.00 97.62 86 PRO A N 1
ATOM 680 C CA . PRO A 1 86 ? -15.151 2.940 11.338 1.00 97.62 86 PRO A CA 1
ATOM 681 C C . PRO A 1 86 ? -14.031 2.838 12.376 1.00 97.62 86 PRO A C 1
ATOM 683 O O . PRO A 1 86 ? -12.859 2.952 12.014 1.00 97.62 86 PRO A O 1
ATOM 686 N N . LEU A 1 87 ? -14.388 2.629 13.645 1.00 98.19 87 LEU A N 1
ATOM 687 C CA . LEU A 1 87 ? -13.474 2.527 14.783 1.00 98.19 87 LEU A CA 1
ATOM 688 C C . LEU A 1 87 ? -13.357 1.093 15.319 1.00 98.19 87 LEU A C 1
ATOM 690 O O . LEU A 1 87 ? -12.704 0.885 16.337 1.00 98.19 87 LEU A O 1
ATOM 694 N N . GLU A 1 88 ? -13.987 0.111 14.664 1.00 97.06 88 GLU A N 1
ATOM 695 C CA . GLU A 1 88 ? -13.771 -1.300 14.988 1.00 97.06 88 GLU A CA 1
ATOM 696 C C . GLU A 1 88 ? -12.288 -1.646 14.825 1.00 97.06 88 GLU A C 1
ATOM 698 O O . GLU A 1 88 ? -11.691 -1.387 13.775 1.00 97.06 88 GLU A O 1
ATOM 703 N N . THR A 1 89 ? -11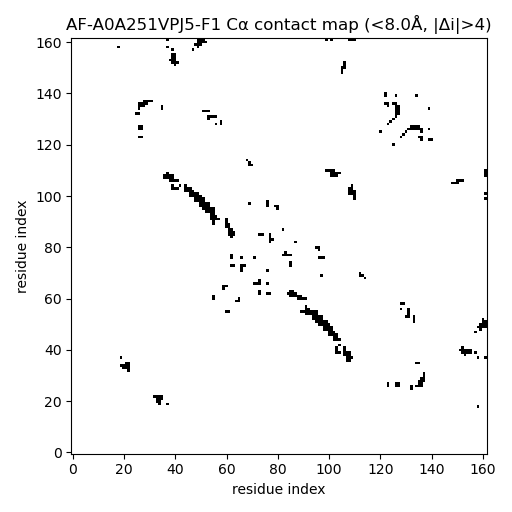.700 -2.235 15.866 1.00 98.06 89 THR A N 1
ATOM 704 C CA . THR A 1 89 ? -10.311 -2.691 15.838 1.00 98.06 89 THR A CA 1
ATOM 705 C C . THR A 1 89 ? -10.198 -3.955 14.996 1.00 98.06 89 THR A C 1
ATOM 707 O O . THR A 1 89 ? -10.714 -5.013 15.353 1.00 98.06 89 THR A O 1
ATOM 710 N N . LEU A 1 90 ? -9.484 -3.848 13.883 1.00 98.06 90 LEU A N 1
ATOM 711 C CA . LEU A 1 90 ? -9.146 -4.948 12.999 1.00 98.06 90 LEU A CA 1
ATOM 712 C C . LEU A 1 90 ? -8.063 -5.829 13.625 1.00 98.06 90 LEU A C 1
ATOM 714 O O . LEU A 1 90 ? -7.140 -5.334 14.273 1.00 98.06 90 LEU A O 1
ATOM 718 N N . PHE A 1 91 ? -8.132 -7.138 13.379 1.00 97.81 91 PHE A N 1
ATOM 719 C CA . PHE A 1 91 ? -6.992 -8.016 13.637 1.00 97.81 91 PHE A CA 1
ATOM 720 C C . PHE A 1 91 ? -5.806 -7.613 12.754 1.00 97.81 91 PHE A C 1
ATOM 722 O O . PHE A 1 91 ? -5.992 -7.210 11.604 1.00 97.81 91 PHE A O 1
ATOM 729 N N . VAL A 1 92 ? -4.588 -7.751 13.281 1.00 96.94 92 VAL A N 1
ATOM 730 C CA . VAL A 1 92 ? -3.364 -7.600 12.482 1.00 96.94 92 VAL A CA 1
ATOM 731 C C . VAL A 1 92 ? -3.407 -8.585 11.311 1.00 96.94 92 VAL A C 1
ATOM 733 O O . VAL A 1 92 ? -3.954 -9.679 11.433 1.00 96.94 92 VAL A O 1
ATOM 736 N N . ASP A 1 93 ? -2.882 -8.158 10.167 1.00 96.00 93 ASP A N 1
ATOM 737 C CA . ASP A 1 93 ? -2.909 -8.854 8.881 1.00 96.00 93 ASP A CA 1
ATOM 738 C C . ASP A 1 93 ? -4.298 -9.039 8.256 1.00 96.00 93 ASP A C 1
ATOM 740 O O . ASP A 1 93 ? -4.403 -9.599 7.162 1.00 96.00 93 ASP A O 1
ATOM 744 N N . ARG A 1 94 ? -5.367 -8.502 8.869 1.00 97.06 94 ARG A N 1
ATOM 745 C CA . ARG A 1 94 ? -6.674 -8.428 8.209 1.00 97.06 94 ARG A CA 1
ATOM 746 C C . ARG A 1 94 ? -6.535 -7.646 6.904 1.00 97.06 94 ARG A C 1
ATOM 748 O O . ARG A 1 94 ? -6.120 -6.487 6.905 1.00 97.06 94 ARG A O 1
ATOM 755 N N . GLU A 1 95 ? -6.919 -8.281 5.804 1.00 97.12 95 GLU A N 1
ATOM 756 C CA . GLU A 1 95 ? -6.933 -7.658 4.485 1.00 97.12 95 GLU A CA 1
ATOM 757 C C . GLU A 1 95 ? -8.064 -6.626 4.384 1.00 97.12 95 GLU A C 1
ATOM 759 O O . GLU A 1 95 ? -9.211 -6.885 4.757 1.00 97.12 95 GLU A O 1
ATOM 764 N N . VAL A 1 96 ? -7.715 -5.453 3.866 1.00 97.06 96 VAL A N 1
ATOM 765 C CA . VAL A 1 96 ? -8.609 -4.335 3.586 1.00 97.06 96 VAL A CA 1
ATOM 766 C C . VAL A 1 96 ? -8.421 -3.940 2.128 1.00 97.06 96 VAL A C 1
ATOM 768 O O . VAL A 1 96 ? -7.350 -3.502 1.706 1.00 97.06 96 VAL A O 1
ATOM 771 N N . PHE A 1 97 ? -9.482 -4.109 1.351 1.00 96.00 97 PHE A N 1
ATOM 772 C CA . PHE A 1 97 ? -9.565 -3.678 -0.031 1.00 96.00 97 PHE A CA 1
ATOM 773 C C . PHE A 1 97 ? -9.717 -2.162 -0.076 1.00 96.00 97 PHE A C 1
ATOM 775 O O . PHE A 1 97 ? -10.668 -1.602 0.475 1.00 96.00 97 PHE A O 1
ATOM 782 N N . VAL A 1 98 ? -8.788 -1.502 -0.758 1.00 95.00 98 VAL A N 1
ATOM 783 C CA . VAL A 1 98 ? -8.823 -0.057 -0.990 1.00 95.00 98 VAL A CA 1
ATOM 784 C C . VAL A 1 98 ? -9.037 0.165 -2.485 1.00 95.00 98 VAL A C 1
ATOM 786 O O . VAL A 1 98 ? -8.188 -0.256 -3.274 1.00 95.00 98 VAL A O 1
ATOM 789 N N . PRO A 1 99 ? -10.157 0.773 -2.911 1.00 93.38 99 PRO A N 1
ATOM 790 C CA . PRO A 1 99 ? -10.460 0.936 -4.326 1.00 93.38 99 PRO A CA 1
ATOM 791 C C . PRO A 1 99 ? -9.557 2.014 -4.916 1.00 93.38 99 PRO A C 1
ATOM 793 O O . PRO A 1 99 ? -9.489 3.113 -4.391 1.00 93.38 99 PRO A O 1
ATOM 796 N N . VAL A 1 100 ? -8.880 1.741 -6.026 1.00 89.56 100 VAL A N 1
ATOM 797 C CA . VAL A 1 100 ? -7.960 2.705 -6.646 1.00 89.56 100 VAL A CA 1
ATOM 798 C C . VAL A 1 100 ? -8.197 2.814 -8.140 1.00 89.56 100 VAL A C 1
ATOM 800 O O . VAL A 1 100 ? -8.758 1.923 -8.780 1.00 89.56 100 VAL A O 1
ATOM 803 N N . ARG A 1 101 ? -7.728 3.915 -8.728 1.00 87.56 101 ARG A N 1
ATOM 804 C CA . ARG A 1 101 ? -7.535 3.993 -10.175 1.00 87.56 101 ARG A CA 1
ATOM 805 C C . ARG A 1 101 ? -6.063 3.798 -10.464 1.00 87.56 101 ARG A C 1
ATOM 807 O O . ARG A 1 101 ? -5.263 4.705 -10.267 1.00 87.56 101 ARG A O 1
ATOM 814 N N . CYS A 1 102 ? -5.732 2.618 -10.957 1.00 86.62 102 CYS A N 1
ATOM 815 C CA . CYS A 1 102 ? -4.383 2.319 -11.388 1.00 86.62 102 CYS A CA 1
ATOM 816 C C . CYS A 1 102 ? -4.179 2.910 -12.785 1.00 86.62 102 CYS A C 1
ATOM 818 O O . CYS A 1 102 ? -5.027 2.733 -13.666 1.00 86.62 102 CYS A O 1
ATOM 820 N N . SER A 1 103 ? -3.088 3.642 -12.986 1.00 86.06 103 SER A N 1
ATOM 821 C CA . SER A 1 103 ? -2.724 4.244 -14.268 1.00 86.06 103 SER A CA 1
ATOM 822 C C . SER A 1 103 ? -1.358 3.762 -14.722 1.00 86.06 103 SER A C 1
ATOM 824 O O . SER A 1 103 ? -0.442 3.680 -13.916 1.00 86.06 103 SER A O 1
ATOM 826 N N . CYS A 1 104 ? -1.222 3.451 -16.006 1.00 84.00 104 CYS A N 1
ATOM 827 C CA . CYS A 1 104 ? 0.073 3.130 -16.596 1.00 84.00 104 CYS A CA 1
ATOM 828 C C . CYS A 1 104 ? 0.885 4.418 -16.813 1.00 84.00 104 CYS A C 1
ATOM 830 O O . CYS A 1 104 ? 0.423 5.317 -17.521 1.00 84.00 104 CYS A O 1
ATOM 832 N N . SER A 1 105 ? 2.072 4.495 -16.215 1.00 79.62 105 SER A N 1
ATOM 833 C CA . SER A 1 105 ? 3.073 5.549 -16.418 1.00 79.62 105 SER A CA 1
ATOM 834 C C . SER A 1 105 ? 4.454 4.917 -16.394 1.00 79.62 105 SER A C 1
ATOM 836 O O . SER A 1 105 ? 4.684 4.004 -15.612 1.00 79.62 105 SER A O 1
ATOM 838 N N . ASP A 1 106 ? 5.360 5.372 -17.256 1.00 78.69 106 ASP A N 1
ATOM 839 C CA . ASP A 1 106 ? 6.776 4.965 -17.209 1.00 78.69 106 ASP A CA 1
ATOM 840 C C . ASP A 1 106 ? 6.994 3.437 -17.225 1.00 78.69 106 ASP A C 1
ATOM 842 O O . ASP A 1 106 ? 7.938 2.902 -16.657 1.00 78.69 106 ASP A O 1
ATOM 846 N N . GLY A 1 107 ? 6.092 2.708 -17.896 1.00 79.06 107 GLY A N 1
ATOM 847 C CA . GLY A 1 107 ? 6.146 1.246 -18.002 1.00 79.06 107 GLY A CA 1
ATOM 848 C C . GLY A 1 107 ? 5.590 0.488 -16.795 1.00 79.06 107 GLY A C 1
ATOM 849 O O . GLY A 1 107 ? 5.560 -0.745 -16.832 1.00 79.06 107 GLY A O 1
ATOM 850 N N . PHE A 1 108 ? 5.082 1.187 -15.777 1.00 82.62 108 PHE A N 1
ATOM 851 C CA . PHE A 1 108 ? 4.492 0.591 -14.586 1.00 82.62 108 PHE A CA 1
ATOM 852 C C . PHE A 1 108 ? 3.070 1.087 -14.317 1.00 82.62 108 PHE A C 1
ATOM 854 O O . PHE A 1 108 ? 2.691 2.236 -14.542 1.00 82.62 108 PHE A O 1
ATOM 861 N N . PHE A 1 109 ? 2.240 0.177 -13.833 1.00 85.62 109 PHE A N 1
ATOM 862 C CA . PHE A 1 109 ? 0.954 0.503 -13.252 1.00 85.62 109 PHE A CA 1
ATOM 863 C C . PHE A 1 109 ? 1.181 1.132 -11.879 1.00 85.62 109 PHE A C 1
ATOM 865 O O . PHE A 1 109 ? 1.805 0.529 -11.010 1.00 85.62 109 PHE A O 1
ATOM 872 N N . GLN A 1 110 ? 0.661 2.341 -11.697 1.00 85.12 110 GLN A N 1
ATOM 873 C CA . GLN A 1 110 ? 0.831 3.113 -10.479 1.00 85.12 110 GLN A CA 1
ATOM 874 C C . GLN A 1 110 ? -0.442 3.845 -10.064 1.00 85.12 110 GLN A C 1
ATOM 876 O O . GLN A 1 110 ? -1.282 4.234 -10.884 1.00 85.12 110 GLN A O 1
ATOM 881 N N . THR A 1 111 ? -0.540 4.083 -8.764 1.00 88.12 111 THR A N 1
ATOM 882 C CA . THR A 1 111 ? -1.490 4.992 -8.128 1.00 88.12 111 THR A CA 1
ATOM 883 C C . THR A 1 111 ? -0.706 5.900 -7.186 1.00 88.12 111 THR A C 1
ATOM 885 O O . THR A 1 111 ? 0.302 5.483 -6.620 1.00 88.12 111 THR A O 1
ATOM 888 N N . ARG A 1 112 ? -1.137 7.153 -7.039 1.00 85.94 112 ARG A N 1
ATOM 889 C CA . ARG A 1 112 ? -0.423 8.151 -6.235 1.00 85.94 112 ARG A CA 1
ATOM 890 C C . ARG A 1 112 ? -1.181 8.428 -4.948 1.00 85.94 112 ARG A C 1
ATOM 892 O O . ARG A 1 112 ? -2.369 8.735 -4.993 1.00 85.94 112 ARG A O 1
ATOM 899 N N . PHE A 1 113 ? -0.463 8.365 -3.834 1.00 85.50 113 PHE A N 1
ATOM 900 C CA . PHE A 1 113 ? -0.936 8.787 -2.521 1.00 85.50 113 PHE A CA 1
ATOM 901 C C . PHE A 1 113 ? 0.035 9.800 -1.952 1.00 85.50 113 PHE A C 1
ATOM 903 O O . PHE A 1 113 ? 1.247 9.671 -2.119 1.00 85.50 113 PHE A O 1
ATOM 910 N N . ASN A 1 114 ? -0.508 10.787 -1.254 1.00 83.81 114 ASN A N 1
ATOM 911 C CA . ASN A 1 114 ? 0.302 11.753 -0.539 1.00 83.81 114 ASN A CA 1
ATOM 912 C C . ASN A 1 114 ? 0.469 11.258 0.893 1.00 83.81 114 ASN A C 1
ATOM 914 O O . ASN A 1 114 ? -0.518 11.028 1.587 1.00 83.81 114 ASN A O 1
ATOM 918 N N . TYR A 1 115 ? 1.715 11.118 1.330 1.00 84.81 115 TYR A N 1
ATOM 919 C CA . TYR A 1 115 ? 2.045 10.786 2.707 1.00 84.81 115 TYR A CA 1
ATOM 920 C C . TYR A 1 115 ? 3.018 11.823 3.257 1.00 84.81 115 TYR A C 1
ATOM 922 O O . TYR A 1 115 ? 4.073 12.070 2.672 1.00 84.81 115 TYR A O 1
ATOM 930 N N . THR A 1 116 ? 2.655 12.435 4.381 1.00 83.19 116 THR A N 1
ATOM 931 C CA . THR A 1 116 ? 3.502 13.419 5.054 1.00 83.19 116 THR A CA 1
ATOM 932 C C . THR A 1 116 ? 4.456 12.697 5.991 1.00 83.19 116 THR A C 1
ATOM 934 O O . THR A 1 116 ? 4.025 12.006 6.913 1.00 83.19 116 THR A O 1
ATOM 937 N N . ILE A 1 117 ? 5.755 12.874 5.762 1.00 81.50 117 ILE A N 1
ATOM 938 C CA . ILE A 1 117 ? 6.798 12.280 6.595 1.00 81.50 117 ILE A CA 1
ATOM 939 C C . ILE A 1 117 ? 6.770 12.947 7.973 1.00 81.50 117 ILE A C 1
ATOM 941 O O . ILE A 1 117 ? 6.898 14.164 8.087 1.00 81.50 117 ILE A O 1
ATOM 945 N N . THR A 1 118 ? 6.617 12.142 9.020 1.00 79.50 118 THR A N 1
ATOM 946 C CA . THR A 1 118 ? 6.795 12.575 10.410 1.00 79.50 118 THR A CA 1
ATOM 947 C C . THR A 1 118 ? 8.266 12.485 10.815 1.00 79.50 118 THR A C 1
ATOM 949 O O . THR A 1 118 ? 8.995 11.625 10.305 1.00 79.50 118 THR A O 1
ATOM 952 N N . GLU A 1 119 ? 8.711 13.345 11.738 1.00 66.75 119 GLU A N 1
ATOM 953 C CA . GLU A 1 119 ? 10.090 13.340 12.249 1.00 66.75 119 GLU A CA 1
ATOM 954 C C . GLU A 1 119 ? 10.517 11.918 12.673 1.00 66.75 119 GLU A C 1
ATOM 956 O O . GLU A 1 119 ? 9.752 11.192 13.307 1.00 66.75 119 GLU A O 1
ATOM 961 N N . ASN A 1 120 ? 11.730 11.507 12.283 1.00 78.12 120 ASN A N 1
ATOM 962 C CA . ASN A 1 120 ? 12.342 10.185 12.523 1.00 78.12 120 ASN A CA 1
ATOM 963 C C . ASN A 1 120 ? 11.815 8.985 11.705 1.00 78.12 120 ASN A C 1
ATOM 965 O O . ASN A 1 120 ? 12.197 7.848 11.990 1.00 78.12 120 ASN A O 1
ATOM 969 N N . THR A 1 121 ? 11.000 9.187 10.666 1.00 81.25 121 THR A N 1
ATOM 970 C CA . THR A 1 121 ? 10.536 8.072 9.812 1.00 81.25 121 THR A CA 1
ATOM 971 C C . THR A 1 121 ? 11.504 7.822 8.651 1.00 81.25 121 THR A C 1
ATOM 973 O O . THR A 1 121 ? 11.736 8.710 7.834 1.00 81.25 121 THR A O 1
ATOM 976 N N . THR A 1 122 ? 12.067 6.615 8.543 1.00 90.62 122 THR A N 1
ATOM 977 C CA . THR A 1 122 ? 12.927 6.231 7.406 1.00 90.62 122 THR A CA 1
ATOM 978 C C . THR A 1 122 ? 12.093 5.794 6.196 1.00 90.62 122 THR A C 1
ATOM 980 O O . THR A 1 122 ? 10.963 5.334 6.350 1.00 90.62 122 THR A O 1
ATOM 983 N N . VAL A 1 123 ? 12.650 5.855 4.978 1.00 89.56 123 VAL A N 1
ATOM 984 C CA . VAL A 1 123 ? 11.946 5.409 3.751 1.00 89.56 123 VAL A CA 1
ATOM 985 C C . VAL A 1 123 ? 11.529 3.937 3.833 1.00 89.56 123 VAL A C 1
ATOM 987 O O . VAL A 1 123 ? 10.429 3.575 3.424 1.00 89.56 123 VAL A O 1
ATOM 990 N N . SER A 1 124 ? 12.370 3.085 4.422 1.00 91.19 124 SER A N 1
ATOM 991 C CA . SER A 1 124 ? 12.045 1.672 4.630 1.00 91.19 124 SER A CA 1
ATOM 992 C C . SER A 1 124 ? 10.910 1.471 5.634 1.00 91.19 124 SER A C 1
ATOM 994 O O . SER A 1 124 ? 10.114 0.546 5.485 1.00 91.19 124 SER A O 1
ATOM 996 N N . GLU A 1 125 ? 10.793 2.348 6.630 1.00 91.75 125 GLU A N 1
ATOM 997 C CA . GLU A 1 125 ? 9.691 2.331 7.585 1.00 91.75 125 GLU A CA 1
ATOM 998 C C . GLU A 1 125 ? 8.379 2.827 6.964 1.00 91.75 125 GLU A C 1
ATOM 1000 O O . GLU A 1 125 ? 7.308 2.318 7.297 1.00 91.75 125 GLU A O 1
ATOM 1005 N N . ILE A 1 126 ? 8.455 3.745 5.997 1.00 91.62 126 ILE A N 1
ATOM 1006 C CA . ILE A 1 126 ? 7.312 4.134 5.165 1.00 91.62 126 ILE A CA 1
ATOM 1007 C C . ILE A 1 126 ? 6.875 2.946 4.293 1.00 91.62 126 ILE A C 1
ATOM 1009 O O . ILE A 1 126 ? 5.711 2.552 4.320 1.00 91.62 126 ILE A O 1
ATOM 1013 N N . ALA A 1 127 ? 7.803 2.313 3.575 1.00 91.50 127 ALA A N 1
ATOM 1014 C CA . ALA A 1 127 ? 7.490 1.199 2.678 1.00 91.50 127 ALA A CA 1
ATOM 1015 C C . ALA A 1 127 ? 6.881 -0.002 3.431 1.00 91.50 127 ALA A C 1
ATOM 1017 O O . ALA A 1 127 ? 5.824 -0.526 3.075 1.00 91.50 127 ALA A O 1
ATOM 1018 N N . CYS A 1 128 ? 7.541 -0.420 4.511 1.00 92.81 128 CYS A N 1
ATOM 1019 C CA . CYS A 1 128 ? 7.195 -1.632 5.243 1.00 92.81 128 CYS A CA 1
ATOM 1020 C C . CYS A 1 128 ? 6.169 -1.409 6.351 1.00 92.81 128 CYS A C 1
ATOM 1022 O O . CYS A 1 128 ? 5.256 -2.212 6.508 1.00 92.81 128 CYS A O 1
ATOM 1024 N N . GLY A 1 129 ? 6.340 -0.356 7.149 1.00 92.44 129 GLY A N 1
ATOM 1025 C CA . GLY A 1 129 ? 5.518 -0.110 8.329 1.00 92.44 129 GLY A CA 1
ATOM 1026 C C . GLY A 1 129 ? 4.250 0.667 8.002 1.00 92.44 129 GLY A C 1
ATOM 1027 O O . GLY A 1 129 ? 3.176 0.311 8.474 1.00 92.44 129 GLY A O 1
ATOM 1028 N N . VAL A 1 130 ? 4.353 1.719 7.186 1.00 93.50 130 VAL A N 1
ATOM 1029 C CA . VAL A 1 130 ? 3.184 2.527 6.805 1.00 93.50 130 VAL A CA 1
ATOM 1030 C C . VAL A 1 130 ? 2.364 1.821 5.732 1.00 93.50 130 VAL A C 1
ATOM 1032 O O . VAL A 1 130 ? 1.196 1.529 5.962 1.00 93.50 130 VAL A O 1
ATOM 1035 N N . PHE A 1 131 ? 2.981 1.480 4.600 1.00 93.12 131 PHE A N 1
ATOM 1036 C CA . PHE A 1 131 ? 2.293 0.867 3.460 1.00 93.12 131 PHE A CA 1
ATOM 1037 C C . PHE A 1 131 ? 2.274 -0.665 3.480 1.00 93.12 131 PHE A C 1
ATOM 1039 O O . PHE A 1 131 ? 1.782 -1.277 2.535 1.00 93.12 131 PHE A O 1
ATOM 1046 N N . GLY A 1 132 ? 2.782 -1.309 4.535 1.00 91.94 132 GLY A N 1
ATOM 1047 C CA . GLY A 1 132 ? 2.649 -2.760 4.713 1.00 91.94 132 GLY A CA 1
ATOM 1048 C C . GLY A 1 132 ? 3.306 -3.597 3.609 1.00 91.94 132 GLY A C 1
ATOM 1049 O O . GLY A 1 132 ? 2.886 -4.727 3.373 1.00 91.94 132 GLY A O 1
ATOM 1050 N N . GLY A 1 133 ? 4.292 -3.046 2.893 1.00 90.75 133 GLY A N 1
ATOM 1051 C CA . GLY A 1 133 ? 4.931 -3.702 1.752 1.00 90.75 133 GLY A CA 1
ATOM 1052 C C . GLY A 1 133 ? 4.172 -3.598 0.425 1.00 90.75 133 GLY A C 1
ATOM 1053 O O . GLY A 1 133 ? 4.599 -4.227 -0.537 1.00 90.75 133 GLY A O 1
ATOM 1054 N N . LEU A 1 134 ? 3.106 -2.787 0.338 1.00 89.94 134 LEU A N 1
ATOM 1055 C CA . LEU A 1 134 ? 2.459 -2.439 -0.941 1.00 89.94 134 LEU A CA 1
ATOM 1056 C C . LEU A 1 134 ? 3.406 -1.706 -1.903 1.00 89.94 134 LEU A C 1
ATOM 1058 O O . LEU A 1 134 ? 3.200 -1.718 -3.111 1.00 89.94 134 LEU A O 1
ATOM 1062 N N . VAL A 1 135 ? 4.441 -1.065 -1.361 1.00 88.62 135 VAL A N 1
ATOM 1063 C CA . VAL A 1 135 ? 5.519 -0.415 -2.104 1.00 88.62 135 VAL A CA 1
ATOM 1064 C C . VAL A 1 135 ? 6.855 -0.817 -1.483 1.00 88.62 135 VAL A C 1
ATOM 1066 O O . VAL A 1 135 ? 6.933 -1.078 -0.278 1.00 88.62 135 VAL A O 1
ATOM 1069 N N . LYS A 1 136 ? 7.916 -0.883 -2.292 1.00 90.19 136 LYS A N 1
ATOM 1070 C CA . LYS A 1 136 ? 9.280 -1.163 -1.820 1.00 90.19 136 LYS A CA 1
ATOM 1071 C C . LYS A 1 136 ? 10.083 0.114 -1.618 1.00 90.19 136 LYS A C 1
ATOM 1073 O O . LYS A 1 136 ? 9.815 1.126 -2.263 1.00 90.19 136 LYS A O 1
ATOM 1078 N N . THR A 1 137 ? 11.111 0.043 -0.768 1.00 90.62 137 THR A N 1
ATOM 1079 C CA . THR A 1 137 ? 12.051 1.154 -0.546 1.00 90.62 137 THR A CA 1
ATOM 1080 C C . THR A 1 137 ? 12.624 1.663 -1.866 1.00 90.62 137 THR A C 1
ATOM 1082 O O . THR A 1 137 ? 12.620 2.867 -2.088 1.00 90.62 137 THR A O 1
ATOM 1085 N N . ILE A 1 138 ? 13.047 0.762 -2.764 1.00 87.25 138 ILE A N 1
ATOM 1086 C CA . ILE A 1 138 ? 13.610 1.140 -4.067 1.00 87.25 138 ILE A CA 1
ATOM 1087 C C . ILE A 1 138 ? 12.618 1.946 -4.913 1.00 87.25 138 ILE A C 1
ATOM 1089 O O . ILE A 1 138 ? 12.980 2.991 -5.432 1.00 87.25 138 ILE A O 1
ATOM 1093 N N . THR A 1 139 ? 11.346 1.538 -4.961 1.00 87.06 139 THR A N 1
ATOM 1094 C CA . THR A 1 139 ? 10.296 2.265 -5.690 1.00 87.06 139 THR A CA 1
ATOM 1095 C C . THR A 1 139 ? 10.026 3.632 -5.074 1.00 87.06 139 T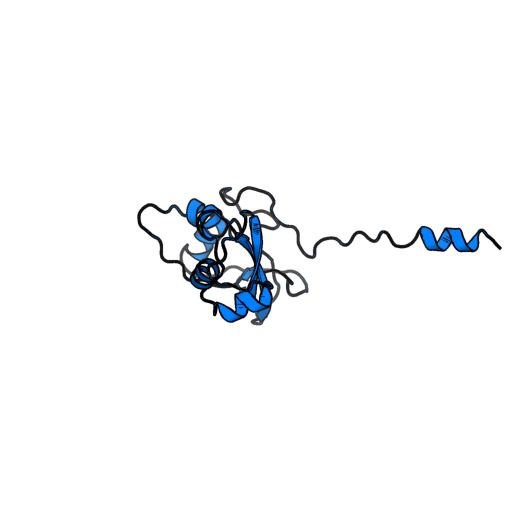HR A C 1
ATOM 1097 O O . THR A 1 139 ? 9.912 4.611 -5.798 1.00 87.06 139 THR A O 1
ATOM 1100 N N . LEU A 1 140 ? 9.964 3.734 -3.741 1.00 87.31 140 LEU A N 1
ATOM 1101 C CA . LEU A 1 140 ? 9.817 5.035 -3.084 1.00 87.31 140 LEU A CA 1
ATOM 1102 C C . LEU A 1 140 ? 11.008 5.952 -3.360 1.00 87.31 140 LEU A C 1
ATOM 1104 O O . LEU A 1 140 ? 10.808 7.147 -3.540 1.00 87.31 140 LEU A O 1
ATOM 1108 N N . LEU A 1 141 ? 12.228 5.416 -3.388 1.00 87.06 141 LEU A N 1
ATOM 1109 C CA . LEU A 1 141 ? 13.409 6.200 -3.725 1.00 87.06 141 LEU A CA 1
ATOM 1110 C C . LEU A 1 141 ? 13.342 6.667 -5.181 1.00 87.06 141 LEU A C 1
ATOM 1112 O O . LEU A 1 141 ? 13.450 7.864 -5.390 1.00 87.06 141 LEU A O 1
ATOM 1116 N N . GLU A 1 142 ? 13.094 5.771 -6.142 1.00 83.75 142 GLU A N 1
ATOM 1117 C CA . GLU A 1 142 ? 13.032 6.059 -7.588 1.00 83.75 142 GLU A CA 1
ATOM 1118 C C . GLU A 1 142 ? 11.931 7.064 -7.967 1.00 83.75 142 GLU A C 1
ATOM 1120 O O . GLU A 1 142 ? 12.190 8.039 -8.669 1.00 83.75 142 GLU A O 1
ATOM 1125 N N . GLU A 1 143 ? 10.710 6.893 -7.458 1.00 80.62 143 GLU A N 1
ATOM 1126 C CA . GLU A 1 143 ? 9.584 7.786 -7.786 1.00 80.62 143 GLU A CA 1
ATOM 1127 C C . GLU A 1 143 ?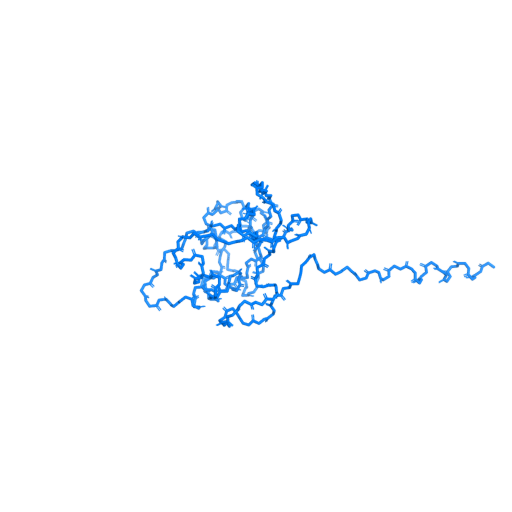 9.716 9.174 -7.138 1.00 80.62 143 GLU A C 1
ATOM 1129 O O . GLU A 1 143 ? 9.065 10.134 -7.550 1.00 80.62 143 GLU A O 1
ATOM 1134 N N . ASN A 1 144 ? 10.577 9.299 -6.123 1.00 78.19 144 ASN A N 1
ATOM 1135 C CA . ASN A 1 144 ? 10.866 10.559 -5.441 1.00 78.19 144 ASN A CA 1
ATOM 1136 C C . ASN A 1 144 ? 12.314 11.039 -5.699 1.00 78.19 144 ASN A C 1
ATOM 1138 O O . ASN A 1 144 ? 12.776 11.963 -5.031 1.00 78.19 144 ASN A O 1
ATOM 1142 N N . GLN A 1 145 ? 13.016 10.445 -6.681 1.00 61.84 145 GLN A N 1
ATOM 1143 C CA . GLN A 1 145 ? 14.450 10.626 -6.978 1.00 61.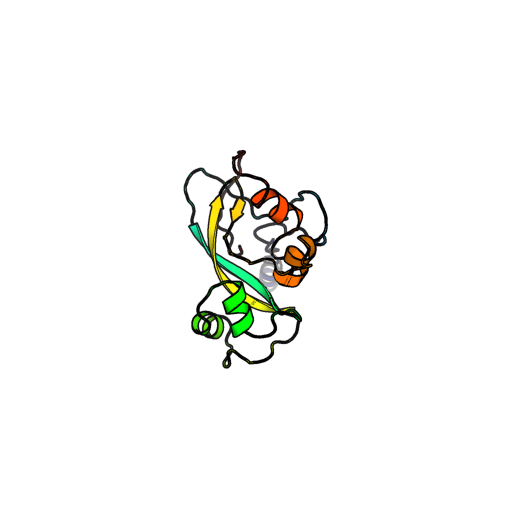84 145 GLN A CA 1
ATOM 1144 C C . GLN A 1 145 ? 14.767 11.761 -7.966 1.00 61.84 145 GLN A C 1
ATOM 1146 O O . GLN A 1 145 ? 15.894 11.804 -8.441 1.00 61.84 145 GLN A O 1
ATOM 1151 N N . HIS A 1 146 ? 13.828 12.685 -8.231 1.00 48.16 146 HIS A N 1
ATOM 1152 C CA . HIS A 1 146 ? 13.866 13.771 -9.240 1.00 48.16 146 HIS A CA 1
ATOM 1153 C C . HIS A 1 146 ? 13.275 13.374 -10.627 1.00 48.16 146 HIS A C 1
ATOM 1155 O O . HIS A 1 146 ? 13.675 12.388 -11.229 1.00 48.16 146 HIS A O 1
ATOM 1161 N N . GLN A 1 147 ? 12.296 14.133 -11.149 1.00 54.78 147 GLN A N 1
ATOM 1162 C CA . GLN A 1 147 ? 11.595 13.885 -12.435 1.00 54.78 147 GLN A CA 1
ATOM 1163 C C . GLN A 1 147 ? 12.525 13.846 -13.683 1.00 54.78 147 GLN A C 1
ATOM 1165 O O . GLN A 1 147 ? 13.190 14.844 -13.932 1.00 54.78 147 GLN A O 1
ATOM 1170 N N . GLU A 1 148 ? 12.511 12.747 -14.478 1.00 32.03 148 GLU A N 1
ATOM 1171 C CA . GLU A 1 148 ? 12.232 12.631 -15.951 1.00 32.03 148 GLU A CA 1
ATOM 1172 C C . GLU A 1 148 ? 12.771 11.324 -16.643 1.00 32.03 148 GLU A C 1
ATOM 1174 O O . GLU A 1 148 ? 13.914 11.253 -17.080 1.00 32.03 148 GLU A O 1
ATOM 1179 N N . VAL A 1 149 ? 11.862 10.331 -16.791 1.00 42.53 149 VAL A N 1
ATOM 1180 C CA . VAL A 1 149 ? 11.535 9.361 -17.895 1.00 42.53 149 VAL A CA 1
ATOM 1181 C C . VAL A 1 149 ? 12.559 8.364 -18.507 1.00 42.53 149 VAL A C 1
ATOM 1183 O O . VAL A 1 149 ? 13.487 8.769 -19.203 1.00 42.53 149 VAL A O 1
ATOM 1186 N N . VAL A 1 150 ? 12.230 7.044 -18.500 1.00 32.53 150 VAL A N 1
ATOM 1187 C CA . VAL A 1 150 ? 12.753 5.995 -19.436 1.00 32.53 150 VAL A CA 1
ATOM 1188 C C . VAL A 1 150 ? 11.690 4.919 -19.823 1.00 32.53 150 VAL A C 1
ATOM 1190 O O . VAL A 1 150 ? 10.733 4.677 -19.101 1.00 32.53 150 VAL A O 1
ATOM 1193 N N . LYS A 1 151 ? 11.853 4.307 -21.019 1.00 30.52 151 LYS A N 1
ATOM 1194 C CA . LYS A 1 151 ? 10.914 3.507 -21.856 1.00 30.52 151 LYS A CA 1
ATOM 1195 C C . LYS A 1 151 ? 11.136 1.960 -21.852 1.00 30.52 151 LYS A C 1
ATOM 1197 O O . LYS A 1 151 ? 12.277 1.530 -21.746 1.00 30.52 151 LYS A O 1
ATOM 1202 N N . ILE A 1 152 ? 10.080 1.199 -22.247 1.00 36.06 152 ILE A N 1
ATOM 1203 C CA . ILE A 1 152 ? 9.989 -0.017 -23.145 1.00 36.06 152 ILE A CA 1
ATOM 1204 C C . ILE A 1 152 ? 9.216 -1.283 -22.616 1.00 36.06 152 ILE A C 1
ATOM 1206 O O . ILE A 1 152 ? 9.552 -1.865 -21.597 1.00 36.06 152 ILE A O 1
ATOM 1210 N N . SER A 1 153 ? 8.218 -1.701 -23.436 1.00 34.75 153 SER A N 1
ATOM 1211 C CA . SER A 1 153 ? 7.409 -2.946 -23.699 1.00 34.75 153 SER A CA 1
ATOM 1212 C C . SER A 1 153 ? 7.369 -4.200 -22.777 1.00 34.75 153 SER A C 1
ATOM 1214 O O . SER A 1 153 ? 8.410 -4.770 -22.488 1.00 34.75 153 SER A O 1
ATOM 1216 N N . SER A 1 154 ? 6.204 -4.813 -22.447 1.00 33.00 154 SER A N 1
ATOM 1217 C CA . SER A 1 154 ? 5.368 -5.737 -23.285 1.00 33.00 154 SER A CA 1
ATOM 1218 C C . SER A 1 154 ? 3.924 -6.031 -22.710 1.00 33.00 154 SER A C 1
ATOM 1220 O O . SER A 1 154 ? 3.454 -5.321 -21.830 1.00 33.00 154 SER A O 1
ATOM 1222 N N . ASN A 1 155 ? 3.171 -6.997 -23.278 1.00 37.34 155 ASN A N 1
ATOM 1223 C CA . ASN A 1 155 ? 1.721 -7.023 -23.634 1.00 37.34 155 ASN A CA 1
ATOM 1224 C C . ASN A 1 155 ? 0.631 -7.303 -22.542 1.00 37.34 155 ASN A C 1
ATOM 1226 O O . ASN A 1 155 ? 0.759 -8.217 -21.738 1.00 37.34 155 ASN A O 1
ATOM 1230 N N . LYS A 1 156 ? -0.505 -6.581 -22.675 1.00 39.41 156 LYS A N 1
ATOM 1231 C CA . LYS A 1 156 ? -1.934 -6.864 -22.345 1.00 39.41 156 LYS A CA 1
ATOM 1232 C C . LYS A 1 156 ? -2.290 -7.664 -21.077 1.00 39.41 156 LYS A C 1
ATOM 1234 O O . LYS A 1 156 ? -2.379 -8.885 -21.129 1.00 39.41 156 LYS A O 1
ATOM 1239 N N . THR A 1 157 ? -2.715 -6.962 -20.017 1.00 46.97 157 THR A N 1
ATOM 1240 C CA . THR A 1 157 ? -4.095 -6.902 -19.445 1.00 46.97 157 THR A CA 1
ATOM 1241 C C . THR A 1 157 ? -4.058 -5.984 -18.200 1.00 46.97 157 THR A C 1
ATOM 1243 O O . THR A 1 157 ? -3.074 -6.017 -17.472 1.00 46.97 157 THR A O 1
ATOM 1246 N N . CYS A 1 158 ? -5.073 -5.134 -17.951 1.00 47.84 158 CYS A N 1
ATOM 1247 C CA . CYS A 1 158 ? -5.128 -4.295 -16.732 1.00 47.84 158 CYS A CA 1
ATOM 1248 C C . CYS A 1 158 ? -5.079 -5.184 -15.473 1.00 47.84 158 CYS A C 1
ATOM 1250 O O . CYS A 1 158 ? -5.827 -6.169 -15.413 1.00 47.84 158 CYS A O 1
ATOM 1252 N N . PRO 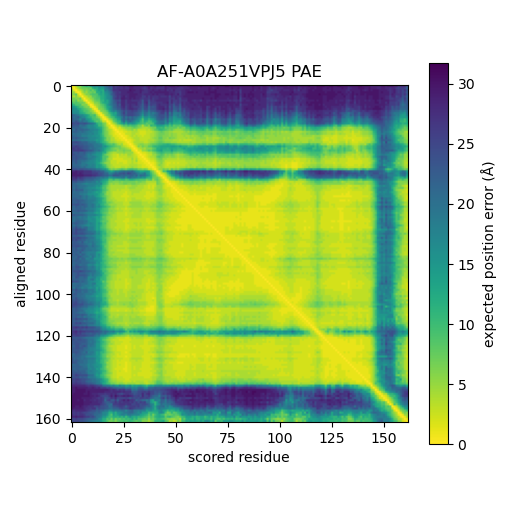A 1 159 ? -4.248 -4.861 -14.469 1.00 53.78 159 PRO A N 1
ATOM 1253 C CA . PRO A 1 159 ? -4.103 -5.711 -13.315 1.00 53.78 159 PRO A CA 1
ATOM 1254 C C . PRO A 1 159 ? -5.307 -5.492 -12.397 1.00 53.78 159 PRO A C 1
ATOM 1256 O O . PRO A 1 159 ? -5.684 -4.368 -12.053 1.00 53.78 159 PRO A O 1
ATOM 1259 N N . ARG A 1 160 ? -5.937 -6.596 -11.984 1.00 54.19 160 ARG A N 1
ATOM 1260 C CA . ARG A 1 160 ? -7.023 -6.551 -10.991 1.00 54.19 160 ARG A CA 1
ATOM 1261 C C . ARG A 1 160 ? -6.551 -6.005 -9.641 1.00 54.19 160 ARG A C 1
ATOM 1263 O O . ARG A 1 160 ? -7.390 -5.601 -8.849 1.00 54.19 160 ARG A O 1
ATOM 1270 N N . ARG A 1 161 ? -5.235 -6.013 -9.409 1.00 64.44 161 ARG A N 1
ATOM 1271 C CA . ARG A 1 161 ? -4.547 -5.424 -8.262 1.00 64.44 161 ARG A CA 1
ATOM 1272 C C . ARG A 1 161 ? -3.596 -4.339 -8.756 1.00 64.44 161 ARG A C 1
ATOM 1274 O O . ARG A 1 161 ? -2.807 -4.601 -9.656 1.00 64.44 161 ARG A O 1
ATOM 1281 N N . CYS A 1 162 ? -3.708 -3.154 -8.184 1.00 63.69 162 CYS A N 1
ATOM 1282 C CA . CYS A 1 162 ? -2.609 -2.202 -8.114 1.00 63.69 162 CYS A CA 1
ATOM 1283 C C . CYS A 1 162 ? -1.922 -2.508 -6.765 1.00 63.69 162 CYS A C 1
ATOM 1285 O O . CYS A 1 162 ? -0.720 -2.241 -6.657 1.00 63.69 162 CYS A O 1
#

Mean predicted aligned error: 10.26 Å

Solvent-accessible surface area (backbone atoms only — not comparable to full-atom values): 10015 Å² total; per-residue (Å²): 144,63,73,73,66,60,63,63,76,71,70,77,86,71,80,80,71,69,96,63,69,68,46,87,65,62,25,69,48,76,69,92,54,78,30,68,64,52,74,34,59,68,97,57,82,51,65,44,81,25,26,37,78,43,45,25,35,100,90,33,36,25,51,44,52,46,19,60,61,68,72,49,64,46,68,60,43,27,64,72,57,77,47,91,55,54,78,47,79,51,57,73,64,41,75,39,61,43,82,38,62,30,28,42,52,78,42,26,51,43,70,89,72,81,78,86,86,56,92,92,67,49,65,43,46,44,16,38,64,70,49,54,45,77,40,32,27,46,55,57,47,60,80,67,62,70,96,83,93,67,90,79,81,61,86,88,76,89,56,74,57,92

Radius of gyration: 19.46 Å; Cα contacts (8 Å, |Δi|>4): 235; chains: 1; bounding box: 38×62×40 Å

pLDDT: mean 79.22, std 18.81, range [30.52, 98.38]